Protein AF-N8VSZ3-F1 (afdb_monomer_lite)

Radius of gyration: 11.18 Å; chains: 1; bounding box: 31×13×26 Å

Sequence (37 aa):
MKKPNYTPEIRERAVQLLIESEKDYPSTWAAITAIAP

pLDDT: mean 88.58, std 10.22, range [51.25, 95.12]

Secondary structure (DSSP, 8-state):
-PPP---HHHHHHHHHHHHHHGGGSSSHHHHHHHH--

Foldseek 3Di:
DDDPPDDPVNVVVLVVQLVVCCVVDPHSVVSNVVPPD

Structure (mmCIF, N/CA/C/O backbone):
dat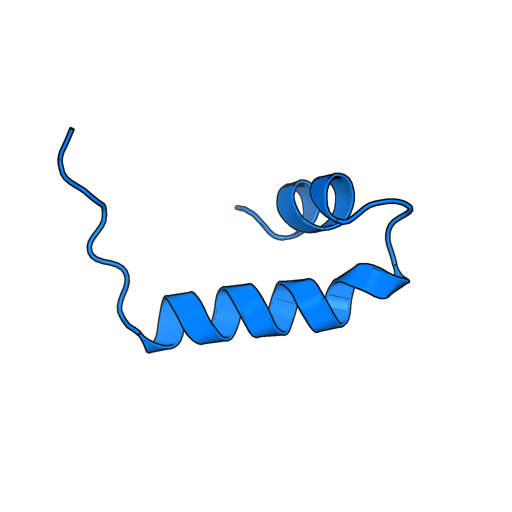a_AF-N8VSZ3-F1
#
_entry.id   AF-N8VSZ3-F1
#
loop_
_atom_site.group_PDB
_atom_site.id
_atom_site.type_symbol
_atom_site.label_atom_id
_atom_site.label_alt_id
_atom_site.label_comp_id
_atom_site.label_asym_id
_atom_site.label_entity_id
_atom_site.label_seq_id
_atom_site.pdbx_PDB_ins_code
_atom_site.Cartn_x
_atom_site.Cartn_y
_atom_site.Cartn_z
_atom_site.occupancy
_atom_site.B_iso_or_equiv
_atom_site.auth_seq_id
_atom_site.auth_comp_id
_atom_site.auth_asym_id
_atom_site.auth_atom_id
_atom_site.pdbx_PDB_model_num
ATOM 1 N N . MET A 1 1 ? -22.167 6.072 5.803 1.00 51.25 1 MET A N 1
ATOM 2 C CA . MET A 1 1 ? -21.178 4.997 5.560 1.00 51.25 1 MET A CA 1
ATOM 3 C C . MET A 1 1 ? -20.338 4.844 6.823 1.00 51.25 1 MET A C 1
ATOM 5 O O . MET A 1 1 ? -19.705 5.814 7.220 1.00 51.25 1 MET A O 1
ATOM 9 N N . LYS A 1 2 ? -20.410 3.703 7.527 1.00 62.09 2 LYS A N 1
ATOM 10 C CA . LYS A 1 2 ? -19.545 3.459 8.697 1.00 62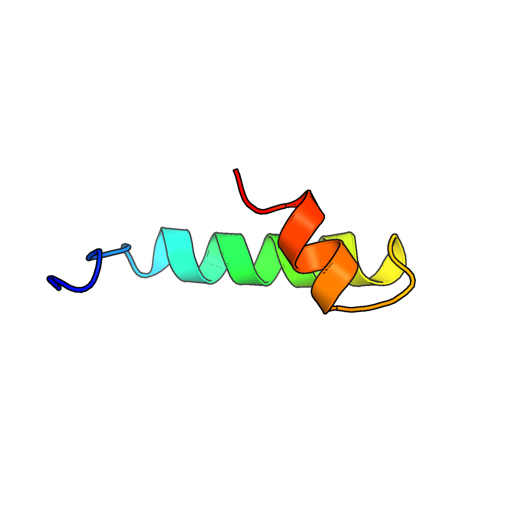.09 2 LYS A CA 1
ATOM 11 C C . LYS A 1 2 ? -18.112 3.297 8.194 1.00 62.09 2 LYS A C 1
ATOM 13 O O . LYS A 1 2 ? -17.896 2.545 7.248 1.00 62.09 2 LYS A O 1
ATOM 18 N N . LYS A 1 3 ? -17.156 4.002 8.804 1.00 68.25 3 LYS A N 1
ATOM 19 C CA . LYS A 1 3 ? -15.740 3.747 8.536 1.00 68.25 3 LYS A CA 1
ATOM 20 C C . LYS A 1 3 ? -15.452 2.304 8.963 1.00 68.25 3 LYS A C 1
ATOM 22 O O . LYS A 1 3 ? -15.813 1.955 10.090 1.00 68.25 3 LYS A O 1
ATOM 27 N N . PRO A 1 4 ? -14.876 1.461 8.097 1.00 69.56 4 PRO A N 1
ATOM 28 C CA . PRO A 1 4 ? -14.370 0.174 8.540 1.00 69.56 4 PRO A CA 1
ATOM 29 C C . PRO A 1 4 ? -13.349 0.427 9.653 1.00 69.56 4 PRO A C 1
ATOM 31 O O . PRO A 1 4 ? -12.398 1.193 9.485 1.00 69.56 4 PRO A O 1
ATOM 34 N N . ASN A 1 5 ? -13.594 -0.164 10.820 1.00 80.81 5 ASN A N 1
ATOM 35 C CA . ASN A 1 5 ? -12.664 -0.105 11.938 1.00 80.81 5 ASN A CA 1
ATOM 36 C C . ASN A 1 5 ? -11.547 -1.114 11.670 1.00 80.81 5 ASN A C 1
ATOM 38 O O . ASN A 1 5 ? -11.574 -2.231 12.178 1.00 80.81 5 ASN A O 1
ATOM 42 N N . TYR A 1 6 ? -10.591 -0.731 10.827 1.00 85.94 6 TYR A N 1
ATOM 43 C CA . TYR A 1 6 ? -9.344 -1.473 10.700 1.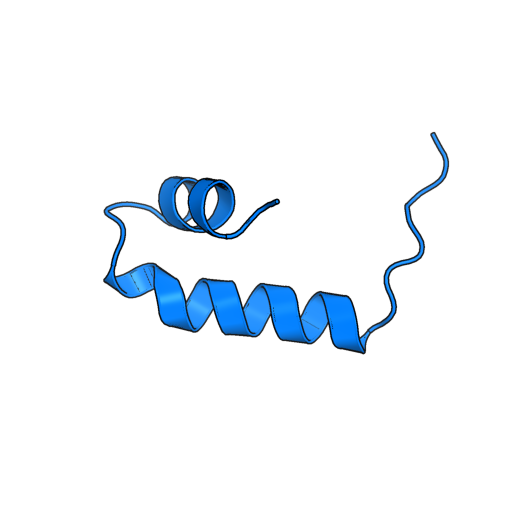00 85.94 6 TYR A CA 1
ATOM 44 C C . TYR A 1 6 ? -8.521 -1.272 11.968 1.00 85.94 6 TYR A C 1
ATOM 46 O O . TYR A 1 6 ? -8.376 -0.144 12.452 1.00 85.94 6 TYR A O 1
ATOM 54 N N . THR A 1 7 ? -7.979 -2.361 12.503 1.00 91.06 7 THR A N 1
ATOM 55 C CA . THR A 1 7 ? -7.021 -2.282 13.605 1.00 91.06 7 THR A CA 1
ATOM 56 C C . THR A 1 7 ? -5.756 -1.549 13.139 1.00 91.06 7 THR A C 1
ATOM 58 O O . THR A 1 7 ? -5.455 -1.544 11.939 1.00 91.06 7 THR A O 1
ATOM 61 N N . PRO A 1 8 ? -4.997 -0.917 14.053 1.00 91.31 8 PRO A N 1
ATOM 62 C CA . PRO A 1 8 ? -3.712 -0.303 13.717 1.00 91.31 8 PRO A CA 1
ATOM 63 C C . PRO A 1 8 ? -2.777 -1.269 12.981 1.00 91.31 8 PRO A C 1
ATOM 65 O O . PRO A 1 8 ? -2.204 -0.897 11.966 1.00 91.31 8 PRO A O 1
ATOM 68 N N . GLU A 1 9 ? -2.748 -2.533 13.408 1.00 92.56 9 GLU A N 1
ATOM 69 C CA . GLU A 1 9 ? -1.951 -3.597 12.790 1.00 92.56 9 GLU A CA 1
ATOM 70 C C . GLU A 1 9 ? -2.302 -3.827 11.310 1.00 92.56 9 GLU A C 1
ATOM 72 O O . GLU A 1 9 ? -1.411 -3.928 10.472 1.00 92.56 9 GLU A O 1
ATOM 77 N N . ILE A 1 10 ? -3.593 -3.844 10.949 1.00 91.50 10 ILE A N 1
ATOM 78 C CA . ILE A 1 10 ? -4.009 -3.985 9.542 1.00 91.50 10 ILE A CA 1
ATOM 79 C C . ILE A 1 10 ? -3.552 -2.777 8.719 1.00 91.50 10 ILE A C 1
ATOM 81 O O . ILE A 1 10 ? -3.139 -2.930 7.570 1.00 91.50 10 ILE A O 1
ATOM 85 N N . ARG A 1 11 ? -3.605 -1.572 9.296 1.00 90.19 11 ARG A N 1
ATOM 86 C CA . ARG A 1 11 ? -3.167 -0.347 8.611 1.00 90.19 11 ARG A CA 1
ATOM 87 C C . ARG A 1 11 ? -1.658 -0.342 8.394 1.00 90.19 11 ARG A C 1
ATOM 89 O O . ARG A 1 11 ? -1.217 -0.042 7.292 1.00 90.19 11 ARG A O 1
ATOM 96 N N . GLU A 1 12 ? -0.889 -0.689 9.418 1.00 94.81 12 GLU A N 1
ATOM 97 C CA . GLU A 1 12 ? 0.570 -0.792 9.339 1.00 94.81 12 GLU A CA 1
ATOM 98 C C . GLU A 1 12 ? 0.989 -1.860 8.332 1.00 94.81 12 GLU A C 1
ATOM 100 O O . GLU A 1 12 ? 1.829 -1.598 7.474 1.00 94.81 12 GLU A O 1
ATOM 105 N N . ARG A 1 13 ? 0.326 -3.021 8.347 1.00 94.25 13 ARG A N 1
ATOM 106 C CA . ARG A 1 13 ? 0.595 -4.092 7.388 1.00 94.25 13 ARG A CA 1
ATOM 107 C C . ARG A 1 13 ? 0.279 -3.689 5.951 1.00 94.25 13 ARG A C 1
ATOM 109 O O . ARG A 1 13 ? 1.062 -3.998 5.061 1.00 94.25 13 ARG A O 1
ATOM 116 N N . ALA A 1 14 ? -0.820 -2.971 5.714 1.00 93.50 14 ALA A N 1
ATOM 117 C CA . ALA A 1 14 ? -1.149 -2.455 4.385 1.00 93.50 14 ALA A CA 1
ATOM 118 C C . ALA A 1 14 ? -0.098 -1.452 3.875 1.00 93.50 14 ALA A C 1
ATOM 120 O O . ALA A 1 14 ? 0.262 -1.480 2.700 1.00 93.50 14 ALA A O 1
ATOM 121 N N . VAL A 1 15 ? 0.427 -0.594 4.756 1.00 93.81 15 VAL A N 1
ATOM 122 C CA . VAL A 1 15 ? 1.494 0.358 4.409 1.00 93.81 15 VAL A CA 1
ATOM 123 C C . VAL A 1 15 ? 2.812 -0.364 4.137 1.00 93.81 15 VAL A C 1
ATOM 125 O O . VAL A 1 15 ? 3.477 -0.054 3.153 1.00 93.81 15 VAL A O 1
ATOM 128 N N . GLN A 1 16 ? 3.176 -1.348 4.960 1.00 95.12 16 GLN A N 1
ATOM 129 C CA . GLN A 1 16 ? 4.385 -2.139 4.746 1.00 95.12 16 GLN A CA 1
ATOM 130 C C . GLN A 1 16 ? 4.333 -2.882 3.404 1.00 95.12 16 GLN A C 1
ATOM 132 O O . GLN A 1 16 ? 5.277 -2.793 2.624 1.00 95.12 16 GLN A O 1
ATOM 137 N N . LEU A 1 17 ? 3.203 -3.528 3.096 1.00 94.44 17 LEU A N 1
ATOM 138 C CA . LEU A 1 17 ? 2.987 -4.204 1.815 1.00 94.44 17 LEU A CA 1
ATOM 139 C C . LEU A 1 17 ? 3.087 -3.242 0.626 1.00 94.44 17 LEU A C 1
ATOM 141 O O . LEU A 1 17 ? 3.656 -3.601 -0.403 1.00 94.44 17 LEU A O 1
ATOM 145 N N . LEU A 1 18 ? 2.574 -2.017 0.760 1.00 94.19 18 LEU A N 1
ATOM 146 C CA . LEU A 1 18 ? 2.686 -1.004 -0.286 1.00 94.19 18 LEU A CA 1
ATOM 147 C C . LEU A 1 18 ? 4.142 -0.618 -0.551 1.00 94.19 18 LEU A C 1
ATOM 149 O O . LEU A 1 18 ? 4.548 -0.600 -1.706 1.00 94.19 18 LEU A O 1
ATOM 153 N N . ILE A 1 19 ? 4.923 -0.355 0.498 1.00 94.94 19 ILE A N 1
ATOM 154 C CA . ILE A 1 19 ? 6.345 0.006 0.378 1.00 94.94 19 ILE A CA 1
ATOM 155 C C . ILE A 1 19 ? 7.151 -1.153 -0.223 1.00 94.94 19 ILE A C 1
ATOM 157 O O . ILE A 1 19 ? 8.014 -0.944 -1.074 1.00 94.94 19 ILE A O 1
ATOM 161 N N . GLU A 1 20 ? 6.864 -2.388 0.193 1.00 93.81 20 GLU A N 1
ATOM 162 C CA . GLU A 1 20 ? 7.508 -3.583 -0.359 1.00 93.81 2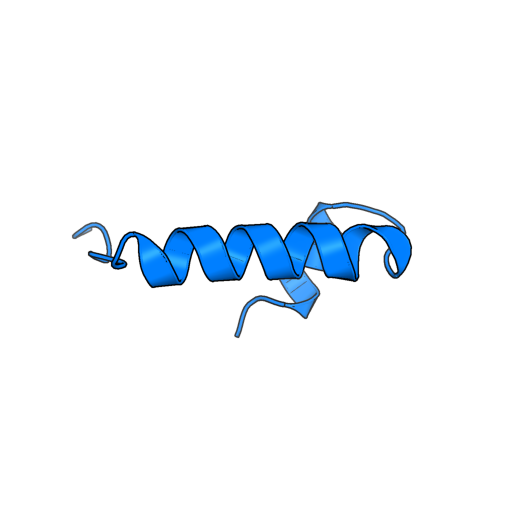0 GLU A CA 1
ATOM 163 C C . GLU A 1 20 ? 7.213 -3.750 -1.854 1.00 93.81 20 GLU A C 1
ATOM 165 O O . GLU A 1 20 ? 8.118 -4.108 -2.606 1.00 93.81 20 GLU A O 1
ATOM 170 N N . SER A 1 21 ? 5.986 -3.432 -2.271 1.00 92.12 21 SER A N 1
ATOM 171 C CA . SER A 1 21 ? 5.504 -3.601 -3.645 1.00 92.12 21 SER A CA 1
ATOM 172 C C . SER A 1 21 ? 5.793 -2.400 -4.551 1.00 92.12 21 SER A C 1
ATOM 174 O O . SER A 1 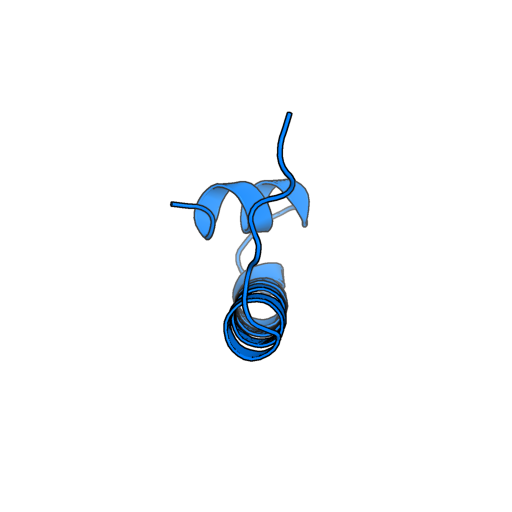21 ? 5.739 -2.527 -5.766 1.00 92.12 21 SER A O 1
ATOM 176 N N . GLU A 1 22 ? 6.089 -1.217 -4.006 1.00 91.69 22 GLU A N 1
ATOM 177 C CA . GLU A 1 22 ? 6.207 0.040 -4.767 1.00 91.69 22 GLU A CA 1
ATOM 178 C C . GLU A 1 22 ? 7.223 -0.044 -5.917 1.00 91.69 22 GLU A C 1
ATOM 180 O O . GLU A 1 22 ? 7.002 0.496 -6.996 1.00 91.69 22 GLU A O 1
ATOM 185 N N . LYS A 1 23 ? 8.311 -0.781 -5.698 1.00 92.12 23 LYS A N 1
ATOM 186 C CA . LYS A 1 23 ? 9.389 -1.033 -6.665 1.00 92.12 23 LYS A CA 1
ATOM 187 C C . LYS A 1 23 ? 9.002 -1.978 -7.809 1.00 92.12 23 LYS A C 1
ATOM 189 O O . LYS A 1 23 ? 9.666 -1.963 -8.842 1.00 92.12 23 LYS A O 1
ATOM 194 N N . ASP A 1 24 ? 7.941 -2.761 -7.641 1.00 93.94 24 ASP A N 1
ATOM 195 C CA . ASP A 1 24 ? 7.485 -3.744 -8.627 1.00 93.94 24 ASP A CA 1
ATOM 196 C C . ASP A 1 24 ? 6.452 -3.159 -9.604 1.00 93.94 24 ASP A C 1
ATOM 198 O O . ASP A 1 24 ? 6.111 -3.791 -10.606 1.00 93.94 24 ASP A O 1
ATOM 202 N N . TYR A 1 25 ? 5.965 -1.937 -9.350 1.00 94.31 25 TYR A N 1
ATOM 203 C CA . TYR A 1 25 ? 4.920 -1.299 -10.146 1.00 94.31 25 TYR A CA 1
ATOM 204 C C . TYR A 1 25 ? 5.333 0.084 -10.665 1.00 94.31 25 TYR A C 1
ATOM 206 O O . TYR A 1 25 ? 6.034 0.834 -9.993 1.00 94.31 25 TYR A O 1
ATOM 214 N N . PRO A 1 26 ? 4.839 0.490 -11.849 1.00 91.88 26 PRO A N 1
ATOM 215 C CA . PRO A 1 26 ? 5.192 1.774 -12.460 1.00 91.88 26 PRO A CA 1
ATOM 216 C C . PRO A 1 26 ? 4.576 2.991 -11.747 1.00 91.88 26 PRO A C 1
ATOM 218 O O . PRO A 1 26 ? 4.864 4.129 -12.110 1.00 91.88 26 PRO A O 1
ATOM 221 N N . SER A 1 27 ? 3.680 2.778 -10.780 1.00 93.56 27 SER A N 1
ATOM 222 C CA . SER A 1 27 ? 3.081 3.842 -9.974 1.00 93.56 27 SER A CA 1
ATOM 223 C C . SER A 1 27 ? 2.570 3.302 -8.642 1.00 93.56 27 SER A C 1
ATOM 225 O O . SER A 1 27 ? 2.160 2.143 -8.545 1.00 93.56 27 SER A O 1
ATOM 227 N N . THR A 1 28 ? 2.484 4.177 -7.640 1.00 91.81 28 THR A N 1
ATOM 228 C CA . THR A 1 28 ? 1.881 3.859 -6.339 1.00 91.81 28 THR A CA 1
ATOM 229 C C . THR A 1 28 ? 0.436 3.383 -6.487 1.00 91.81 28 THR A C 1
ATOM 231 O O . THR A 1 28 ? 0.021 2.463 -5.793 1.00 91.81 28 THR A O 1
ATOM 234 N N . TRP A 1 29 ? -0.335 3.958 -7.420 1.00 93.62 29 TRP A N 1
ATOM 235 C CA . TRP A 1 29 ? -1.713 3.525 -7.668 1.00 93.62 29 TRP A CA 1
ATOM 236 C C . TRP A 1 29 ? -1.779 2.081 -8.178 1.00 93.62 29 TRP A C 1
ATOM 238 O O . TRP A 1 29 ? -2.597 1.309 -7.689 1.00 93.62 29 TRP A O 1
ATOM 248 N N . ALA A 1 30 ? -0.880 1.697 -9.091 1.00 93.00 30 ALA A N 1
ATOM 249 C CA . ALA A 1 30 ? -0.782 0.321 -9.574 1.00 93.00 30 ALA A CA 1
ATOM 250 C C . ALA A 1 30 ? -0.416 -0.660 -8.444 1.00 93.00 30 ALA A C 1
ATOM 252 O O . ALA A 1 30 ? -1.041 -1.715 -8.331 1.00 93.00 30 ALA A O 1
ATOM 253 N N . ALA A 1 31 ? 0.512 -0.278 -7.559 1.00 94.81 31 ALA A N 1
ATOM 254 C CA . ALA A 1 31 ? 0.849 -1.070 -6.377 1.00 94.81 31 ALA A CA 1
ATOM 255 C C . ALA A 1 31 ? -0.348 -1.219 -5.423 1.00 94.81 31 ALA A C 1
ATOM 257 O O . ALA A 1 31 ? -0.662 -2.331 -5.011 1.00 94.81 31 ALA A O 1
ATOM 258 N N . ILE A 1 32 ? -1.074 -0.130 -5.136 1.00 94.75 32 ILE A N 1
ATOM 259 C CA . ILE A 1 32 ? -2.285 -0.150 -4.296 1.00 94.75 32 ILE A CA 1
ATOM 260 C C . ILE A 1 32 ? -3.333 -1.103 -4.876 1.00 94.75 32 ILE A C 1
ATOM 262 O O . ILE A 1 32 ? -3.883 -1.918 -4.142 1.00 94.75 32 ILE A O 1
ATOM 266 N N . THR A 1 33 ? -3.602 -1.032 -6.182 1.00 93.81 33 THR A N 1
ATOM 267 C CA . THR A 1 33 ? -4.591 -1.910 -6.826 1.00 93.81 33 THR A CA 1
ATOM 268 C C . THR A 1 33 ? -4.173 -3.375 -6.858 1.00 93.81 33 THR A C 1
ATOM 270 O O . THR A 1 33 ? -5.039 -4.237 -6.920 1.00 93.81 33 THR A O 1
ATOM 273 N N . ALA A 1 34 ? -2.871 -3.660 -6.825 1.00 91.44 34 ALA A N 1
ATOM 274 C CA . ALA A 1 34 ? -2.359 -5.024 -6.856 1.00 91.44 34 ALA A CA 1
ATOM 275 C C . ALA A 1 34 ? -2.341 -5.698 -5.474 1.00 91.44 34 ALA A C 1
ATOM 277 O O . ALA A 1 34 ? -2.508 -6.911 -5.390 1.00 91.44 34 ALA A O 1
ATOM 278 N N . ILE A 1 35 ? -2.136 -4.930 -4.397 1.00 90.56 35 ILE A N 1
ATOM 279 C CA . ILE A 1 35 ? -2.121 -5.446 -3.014 1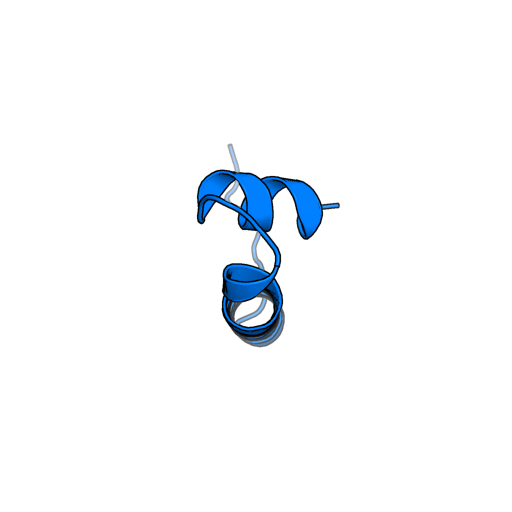.00 90.56 35 ILE A CA 1
ATOM 280 C C . ILE A 1 35 ? -3.493 -5.394 -2.332 1.00 90.56 35 ILE A C 1
ATOM 282 O O . ILE A 1 35 ? -3.684 -6.022 -1.289 1.00 90.56 35 ILE A O 1
ATOM 286 N N . ALA A 1 36 ? -4.426 -4.601 -2.863 1.00 88.81 36 ALA A N 1
ATOM 287 C CA . ALA A 1 36 ? -5.785 -4.529 -2.350 1.00 88.81 36 ALA A CA 1
ATOM 288 C C . ALA A 1 36 ? -6.562 -5.804 -2.746 1.00 88.81 36 ALA A C 1
ATOM 290 O O . ALA A 1 36 ? -6.571 -6.144 -3.929 1.00 88.81 36 ALA A O 1
ATOM 291 N N . PRO A 1 37 ? -7.192 -6.509 -1.785 1.00 71.75 37 PRO A N 1
ATOM 292 C CA . PRO A 1 37 ? -8.058 -7.652 -2.071 1.00 71.75 37 PRO A CA 1
ATOM 293 C C . PRO A 1 37 ? -9.379 -7.252 -2.741 1.00 71.75 37 PRO A C 1
ATOM 295 O O . PRO A 1 37 ? -9.837 -6.101 -2.539 1.00 71.75 37 PRO A O 1
#